Protein AF-A0A1H0E339-F1 (afdb_monomer_lite)

Organism: NCBI:txid1196353

Structure (mmCIF, N/CA/C/O backbone):
data_AF-A0A1H0E339-F1
#
_entry.id   AF-A0A1H0E339-F1
#
loop_
_atom_site.group_PDB
_atom_site.id
_atom_site.type_symbol
_atom_site.label_atom_id
_atom_site.label_alt_id
_atom_site.label_comp_id
_atom_site.label_asym_id
_atom_site.label_entity_id
_atom_site.label_seq_id
_atom_site.pdbx_PDB_ins_code
_atom_site.Cartn_x
_atom_site.Cartn_y
_atom_site.Cartn_z
_atom_site.occupancy
_atom_site.B_iso_or_equiv
_atom_site.auth_seq_id
_atom_site.auth_comp_id
_atom_site.auth_asym_id
_atom_site.auth_atom_id
_atom_site.pdbx_PDB_model_num
ATOM 1 N N . MET A 1 1 ? 3.784 45.515 46.734 1.00 42.38 1 MET A N 1
ATOM 2 C CA . MET A 1 1 ? 4.345 44.147 46.683 1.00 42.38 1 MET A CA 1
ATOM 3 C C . MET A 1 1 ? 5.249 44.073 45.459 1.00 42.38 1 MET A C 1
ATOM 5 O O . MET A 1 1 ? 4.801 44.429 44.379 1.00 42.38 1 MET A O 1
ATOM 9 N N . ARG A 1 2 ? 6.543 43.805 45.659 1.00 39.28 2 ARG A N 1
ATOM 10 C CA . ARG A 1 2 ? 7.610 43.864 44.645 1.00 39.28 2 ARG A CA 1
ATOM 11 C C . ARG A 1 2 ? 7.773 42.495 43.956 1.00 39.28 2 ARG A C 1
ATOM 13 O O . ARG A 1 2 ? 7.648 41.488 44.639 1.00 39.28 2 ARG A O 1
ATOM 20 N N . ILE A 1 3 ? 8.170 42.492 42.680 1.00 44.22 3 ILE A N 1
ATOM 21 C CA . ILE A 1 3 ? 9.426 41.923 42.123 1.00 44.22 3 ILE A CA 1
ATOM 22 C C . ILE A 1 3 ? 9.201 41.522 40.652 1.00 44.22 3 ILE A C 1
ATOM 24 O O . ILE A 1 3 ? 8.491 40.576 40.330 1.00 44.22 3 ILE A O 1
ATOM 28 N N . ILE A 1 4 ? 9.862 42.281 39.779 1.00 48.81 4 ILE A N 1
ATOM 29 C CA . ILE A 1 4 ? 10.150 42.000 38.372 1.00 48.81 4 ILE A CA 1
ATOM 30 C C . ILE A 1 4 ? 11.312 41.003 38.360 1.00 48.81 4 ILE A C 1
ATOM 32 O O . ILE A 1 4 ? 12.361 41.312 38.923 1.00 48.81 4 ILE A O 1
ATOM 36 N N . SER A 1 5 ? 11.156 39.842 37.722 1.00 49.19 5 SER A N 1
ATOM 37 C CA . SER A 1 5 ? 12.260 38.894 37.538 1.00 49.19 5 SER A CA 1
ATOM 38 C C . SER A 1 5 ? 12.775 38.962 36.100 1.00 49.19 5 SER A C 1
ATOM 40 O O . SER A 1 5 ? 12.253 38.324 35.191 1.00 49.19 5 SER A O 1
ATOM 42 N N . ARG A 1 6 ? 13.796 39.806 35.905 1.00 49.00 6 ARG A N 1
ATOM 43 C CA . ARG A 1 6 ? 14.790 39.678 34.833 1.00 49.00 6 ARG A CA 1
ATOM 44 C C . ARG A 1 6 ? 15.779 38.601 35.273 1.00 49.00 6 ARG A C 1
ATOM 46 O O . ARG A 1 6 ? 16.371 38.753 36.336 1.00 49.00 6 ARG A O 1
ATOM 53 N N . GLN A 1 7 ? 16.067 37.619 34.426 1.00 52.75 7 GLN A N 1
ATOM 54 C CA . GLN A 1 7 ? 17.376 36.968 34.453 1.00 52.75 7 GLN A CA 1
ATOM 55 C C . GLN A 1 7 ? 18.043 37.112 33.091 1.00 52.75 7 GLN A C 1
ATOM 57 O O . GLN A 1 7 ? 1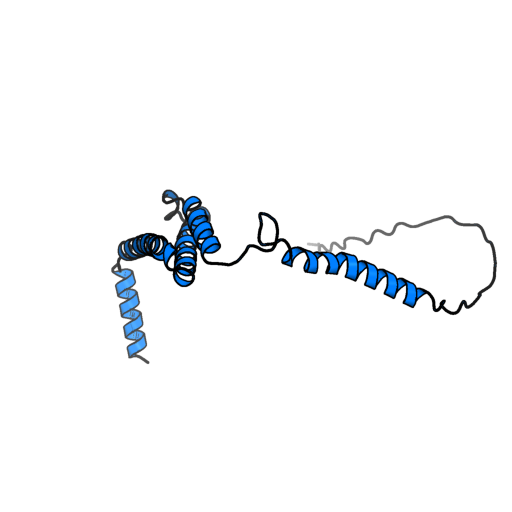7.712 36.445 32.118 1.00 52.75 7 GLN A O 1
ATOM 62 N N . HIS A 1 8 ? 18.966 38.073 33.062 1.00 45.62 8 HIS A N 1
ATOM 63 C CA . HIS A 1 8 ? 20.148 38.045 32.219 1.00 45.62 8 HIS A CA 1
ATOM 64 C C . HIS A 1 8 ? 20.986 36.840 32.648 1.00 45.62 8 HIS A C 1
ATOM 66 O O . HIS A 1 8 ? 21.370 36.783 33.815 1.00 45.62 8 HIS A O 1
ATOM 72 N N . TYR A 1 9 ? 21.308 35.933 31.727 1.00 49.66 9 TYR A N 1
ATOM 73 C CA . TYR A 1 9 ? 22.450 35.051 31.935 1.00 49.66 9 TYR A CA 1
ATOM 74 C C . TYR A 1 9 ? 23.679 35.633 31.257 1.00 49.66 9 TYR A C 1
ATOM 76 O O . TYR A 1 9 ? 23.668 36.070 30.108 1.00 49.66 9 TYR A O 1
ATOM 84 N N . ILE A 1 10 ? 24.688 35.729 32.108 1.00 53.59 10 ILE A N 1
ATOM 85 C CA . ILE A 1 10 ? 25.885 36.529 32.015 1.00 53.59 10 ILE A CA 1
ATOM 86 C C . ILE A 1 10 ? 26.898 35.835 31.111 1.00 53.59 10 ILE A C 1
ATOM 88 O O . ILE A 1 10 ? 27.172 34.644 31.222 1.00 53.59 10 ILE A O 1
ATOM 92 N N . PHE A 1 11 ? 27.447 36.658 30.229 1.00 42.94 11 PHE A N 1
ATOM 93 C CA . PHE A 1 11 ? 28.649 36.473 29.440 1.00 42.94 11 PHE A CA 1
ATOM 94 C C . PHE A 1 11 ? 29.823 36.101 30.366 1.00 42.94 11 PHE A C 1
ATOM 96 O O . PHE A 1 11 ? 30.255 36.923 31.175 1.00 42.94 11 PHE A O 1
ATOM 103 N N . SER A 1 12 ? 30.324 34.866 30.286 1.00 48.12 12 SER A N 1
ATOM 104 C CA . SER A 1 12 ? 31.525 34.459 31.023 1.00 48.12 12 SER A CA 1
ATOM 105 C C . SER A 1 12 ? 32.758 35.021 30.319 1.00 48.12 12 SER A C 1
ATOM 107 O O . SER A 1 12 ? 33.224 34.482 29.319 1.00 48.12 12 SER A O 1
ATOM 109 N N . ALA A 1 13 ? 33.266 36.128 30.856 1.00 47.50 13 ALA A N 1
ATOM 110 C CA . ALA A 1 13 ? 34.619 36.603 30.626 1.00 47.50 13 ALA A CA 1
ATOM 111 C C . ALA A 1 13 ? 35.589 35.793 31.502 1.00 47.50 13 ALA A C 1
ATOM 113 O O . ALA A 1 13 ? 35.399 35.708 32.716 1.00 47.50 13 ALA A O 1
ATOM 114 N N . MET A 1 14 ? 36.631 35.222 30.899 1.00 34.94 14 MET A N 1
ATOM 115 C CA . MET A 1 14 ? 37.821 34.770 31.616 1.00 34.94 14 MET A CA 1
ATOM 116 C C . MET A 1 14 ? 39.067 35.160 30.818 1.00 34.94 14 MET A C 1
ATOM 118 O O . MET A 1 14 ? 39.398 34.569 29.798 1.00 34.94 14 MET A O 1
ATOM 122 N N . GLU A 1 15 ? 39.720 36.190 31.333 1.00 47.34 15 GLU A N 1
ATOM 123 C CA . GLU A 1 15 ? 41.095 36.656 31.113 1.00 47.34 15 GLU A CA 1
ATOM 124 C C . GLU A 1 15 ? 41.601 37.028 32.540 1.00 47.34 15 GLU A C 1
ATOM 126 O O . GLU A 1 15 ? 40.725 37.266 33.387 1.00 47.34 15 GLU A O 1
ATOM 131 N N . PRO A 1 16 ? 42.913 37.141 32.887 1.00 51.75 16 PRO A N 1
ATOM 132 C CA . PRO A 1 16 ? 44.068 37.336 31.995 1.00 51.75 16 PRO A CA 1
ATOM 133 C C . PRO A 1 16 ? 45.449 36.755 32.462 1.00 51.75 16 PRO A C 1
ATOM 135 O O . PRO A 1 16 ? 45.553 36.098 33.492 1.00 51.75 16 PRO A O 1
ATOM 138 N N . GLN A 1 17 ? 46.502 37.138 31.706 1.00 42.53 17 GLN A N 1
ATOM 139 C CA . GLN A 1 17 ? 47.960 37.230 32.009 1.00 42.53 17 GLN A CA 1
ATOM 140 C C . GLN A 1 17 ? 48.814 35.936 31.921 1.00 42.53 17 GLN A C 1
ATOM 142 O O . GLN A 1 17 ? 48.471 34.933 32.525 1.00 42.53 17 GLN A O 1
ATOM 147 N N . GLN A 1 18 ? 49.964 35.871 31.220 1.00 41.47 18 GLN A N 1
ATOM 148 C CA . GLN A 1 18 ? 51.062 36.858 31.136 1.00 41.47 18 GLN A CA 1
ATOM 149 C C . GLN A 1 18 ? 52.041 36.576 29.953 1.00 41.47 18 GLN A C 1
ATOM 151 O O . GLN A 1 18 ? 52.440 35.434 29.734 1.00 41.47 18 GLN A O 1
ATOM 156 N N . SER A 1 19 ? 52.454 37.633 29.237 1.00 43.25 19 SER A N 1
ATOM 157 C CA . SER A 1 19 ? 53.628 37.742 28.321 1.00 43.25 19 SER A CA 1
ATOM 158 C C . SER A 1 19 ? 54.938 37.954 29.137 1.00 43.25 19 SER A C 1
ATOM 160 O O . SER A 1 19 ? 54.789 38.145 30.347 1.00 43.25 19 SER A O 1
ATOM 162 N N . PRO A 1 20 ? 56.188 38.041 28.590 1.00 58.00 20 PRO A N 1
ATOM 163 C CA . PRO A 1 20 ? 56.603 38.235 27.185 1.00 58.00 20 PRO A CA 1
ATOM 164 C C . PRO A 1 20 ? 57.854 37.438 26.724 1.00 58.00 20 PRO A C 1
ATOM 166 O O . PRO A 1 20 ? 58.615 36.924 27.528 1.00 58.00 20 PRO A O 1
ATOM 169 N N . ASP A 1 21 ? 58.141 37.437 25.418 1.00 37.31 21 ASP A N 1
ATOM 170 C CA . ASP A 1 21 ? 59.467 37.893 24.991 1.00 37.31 21 ASP A CA 1
ATOM 171 C C . ASP A 1 21 ? 59.468 38.401 23.551 1.00 37.31 21 ASP A C 1
ATOM 173 O O . ASP A 1 21 ? 58.798 37.892 22.652 1.00 37.31 21 ASP A O 1
ATOM 177 N N . THR A 1 22 ? 60.199 39.493 23.385 1.00 51.81 22 THR A N 1
ATOM 178 C CA . THR A 1 22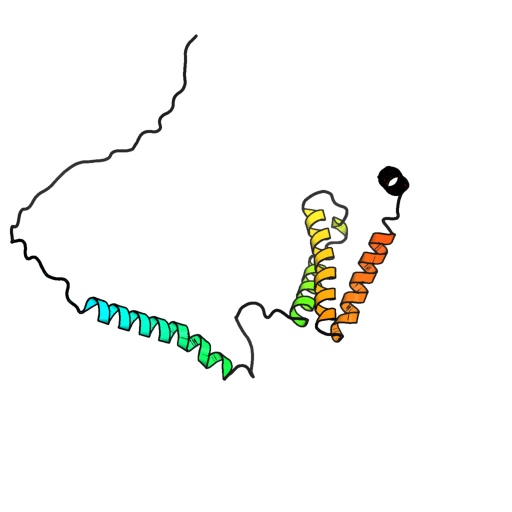 ? 60.294 40.304 22.176 1.00 51.81 22 THR A CA 1
ATOM 179 C C . THR A 1 22 ? 61.375 39.730 21.269 1.00 51.81 22 THR A C 1
ATOM 181 O O . THR A 1 22 ? 62.503 39.536 21.713 1.00 51.81 22 THR A O 1
ATOM 184 N N . SER A 1 23 ? 61.092 39.549 19.978 1.00 57.66 23 SER A N 1
ATOM 185 C CA . SER A 1 23 ? 62.148 39.551 18.961 1.00 57.66 23 SER A CA 1
ATOM 186 C C . SER A 1 23 ? 61.635 40.142 17.649 1.00 57.66 23 SER A C 1
ATOM 188 O O . SER A 1 23 ? 60.601 39.746 17.118 1.00 57.66 23 SER A O 1
ATOM 190 N N . ILE A 1 24 ? 62.344 41.172 17.197 1.00 55.53 24 ILE A N 1
ATOM 191 C CA . ILE A 1 24 ? 62.020 42.097 16.107 1.00 55.53 24 ILE A CA 1
ATOM 192 C C . ILE A 1 24 ? 62.577 41.545 14.786 1.00 55.53 24 ILE A C 1
ATOM 194 O O . ILE A 1 24 ? 63.756 41.206 14.746 1.00 55.53 24 ILE A O 1
ATOM 198 N N . ALA A 1 25 ? 61.803 41.562 13.690 1.00 57.31 25 ALA A N 1
ATOM 199 C CA . ALA A 1 25 ? 62.328 41.596 12.311 1.00 57.31 25 ALA A CA 1
ATOM 200 C C . ALA A 1 25 ? 61.245 42.054 11.297 1.00 57.31 25 ALA A C 1
ATOM 202 O O . ALA A 1 25 ? 60.056 41.932 11.589 1.00 57.31 25 ALA A O 1
ATOM 203 N N . PRO A 1 26 ? 61.623 42.637 10.139 1.00 52.09 26 PRO A N 1
ATOM 204 C CA . PRO A 1 26 ? 60.847 43.670 9.454 1.00 52.09 26 PRO A CA 1
ATOM 205 C C . PRO A 1 26 ? 59.742 43.137 8.535 1.00 52.09 26 PRO A C 1
ATOM 207 O O . PRO A 1 26 ? 59.791 42.016 8.029 1.00 52.09 26 PRO A O 1
ATOM 210 N N . ALA A 1 27 ? 58.770 44.012 8.260 1.00 57.44 27 ALA A N 1
ATOM 211 C CA . ALA A 1 27 ? 57.728 43.813 7.265 1.00 57.44 27 ALA A CA 1
ATOM 212 C C . ALA A 1 27 ? 58.339 43.541 5.882 1.00 57.44 27 ALA A C 1
ATOM 214 O O . ALA A 1 27 ? 58.816 44.448 5.203 1.00 57.44 27 ALA A O 1
ATOM 215 N N . THR A 1 28 ? 58.292 42.280 5.456 1.00 49.38 28 THR A N 1
ATOM 216 C CA . THR A 1 28 ? 58.428 41.919 4.047 1.00 49.38 28 THR A CA 1
ATOM 217 C C . THR A 1 28 ? 57.021 41.746 3.499 1.00 49.38 28 THR A C 1
ATOM 219 O O . THR A 1 28 ? 56.322 40.795 3.845 1.00 49.38 28 THR A O 1
ATOM 222 N N . THR A 1 29 ? 56.584 42.672 2.650 1.00 57.00 29 THR A N 1
ATOM 223 C CA . THR A 1 29 ? 55.419 42.483 1.784 1.00 57.00 29 THR A CA 1
ATOM 224 C C . THR A 1 29 ? 55.748 41.389 0.767 1.00 57.00 29 THR A C 1
ATOM 226 O O . THR A 1 29 ? 56.205 41.647 -0.344 1.00 57.00 29 THR A O 1
ATOM 229 N N . ALA A 1 30 ? 55.557 40.131 1.165 1.00 50.75 30 ALA A N 1
ATOM 230 C CA . ALA A 1 30 ? 55.669 38.998 0.264 1.00 50.75 30 ALA A CA 1
ATOM 231 C C . ALA A 1 30 ? 54.419 38.941 -0.624 1.00 50.75 30 ALA A C 1
ATOM 233 O O . ALA A 1 30 ? 53.323 38.597 -0.186 1.00 50.75 30 ALA A O 1
ATOM 234 N N . SER A 1 31 ? 54.609 39.308 -1.890 1.00 56.22 31 SER A N 1
ATOM 235 C CA . SER A 1 31 ? 53.673 39.041 -2.981 1.00 56.22 31 SER A CA 1
ATOM 236 C C . SER A 1 31 ? 53.296 37.547 -2.984 1.00 56.22 31 SER A C 1
ATOM 238 O O . SER A 1 31 ? 54.195 36.710 -2.838 1.00 56.22 31 SER A O 1
ATOM 240 N N . PRO A 1 32 ? 52.009 37.168 -3.114 1.00 55.72 32 PRO A N 1
ATOM 241 C CA . PRO A 1 32 ? 51.606 35.773 -2.989 1.00 55.72 32 PRO A CA 1
ATOM 242 C C . PRO A 1 32 ? 52.260 34.927 -4.093 1.00 55.72 32 PRO A C 1
ATOM 244 O O . PRO A 1 32 ? 52.192 35.294 -5.272 1.00 55.72 32 PRO A O 1
ATOM 247 N N . PRO A 1 33 ? 52.882 33.781 -3.760 1.00 50.75 33 PRO A N 1
ATOM 248 C CA . PRO A 1 33 ? 53.508 32.941 -4.763 1.00 50.75 33 PRO A CA 1
ATOM 249 C C . PRO A 1 33 ? 52.441 32.375 -5.704 1.00 50.75 33 PRO A C 1
ATOM 251 O O . PRO A 1 33 ? 51.501 31.691 -5.293 1.00 50.75 33 PRO A O 1
ATOM 254 N N . ALA A 1 34 ? 52.648 32.579 -7.006 1.00 55.62 34 ALA A N 1
ATOM 255 C CA . ALA A 1 34 ? 51.841 32.040 -8.105 1.00 55.62 34 ALA A CA 1
ATOM 256 C C . ALA A 1 34 ? 51.791 30.489 -8.172 1.00 55.62 34 ALA A C 1
ATOM 258 O O . ALA A 1 34 ? 51.278 29.918 -9.133 1.00 55.62 34 ALA A O 1
ATOM 259 N N . GLY A 1 35 ? 52.306 29.789 -7.155 1.00 55.03 35 GLY A N 1
ATOM 260 C CA . GLY A 1 35 ? 52.292 28.332 -7.027 1.00 55.03 35 GLY A CA 1
ATOM 261 C C . GLY A 1 35 ? 51.007 27.761 -6.420 1.00 55.03 35 GLY A C 1
ATOM 262 O O . GLY A 1 35 ? 50.678 26.610 -6.688 1.00 55.03 35 GLY A O 1
ATOM 263 N N . HIS A 1 36 ? 50.231 28.547 -5.663 1.00 55.91 36 HIS A N 1
ATOM 264 C CA . HIS A 1 36 ? 49.042 28.021 -4.965 1.00 55.91 36 HIS A CA 1
ATOM 265 C C . HIS A 1 36 ? 47.921 27.604 -5.925 1.00 55.91 36 HIS A C 1
ATOM 267 O O . HIS A 1 36 ? 47.204 26.640 -5.670 1.00 55.91 36 HIS A O 1
ATOM 273 N N . ARG A 1 37 ? 47.813 28.269 -7.083 1.00 57.97 37 ARG A N 1
ATOM 274 C CA . ARG A 1 37 ? 46.835 27.911 -8.122 1.00 57.97 37 ARG A CA 1
ATOM 275 C C . ARG A 1 37 ? 47.160 26.575 -8.792 1.00 57.97 37 ARG A C 1
ATOM 277 O O . ARG A 1 37 ? 46.247 25.831 -9.132 1.00 57.97 37 ARG A O 1
ATOM 284 N N . ARG A 1 38 ? 48.450 26.252 -8.944 1.00 61.00 38 ARG A N 1
ATOM 285 C CA . ARG A 1 38 ? 48.896 24.964 -9.498 1.00 61.00 38 ARG A CA 1
ATOM 286 C C . ARG A 1 38 ? 48.673 23.828 -8.502 1.00 61.00 38 ARG A C 1
ATOM 288 O O . ARG A 1 38 ? 48.181 22.783 -8.906 1.00 61.00 38 ARG A O 1
ATOM 295 N N . SER A 1 39 ? 48.930 24.054 -7.213 1.00 63.50 39 SER A N 1
ATOM 296 C CA . SER A 1 39 ? 48.651 23.057 -6.168 1.00 63.50 39 SER A CA 1
ATOM 297 C C . SER A 1 39 ? 47.157 22.766 -6.009 1.00 63.50 39 SER A C 1
ATOM 299 O O . SER A 1 39 ? 46.780 21.608 -5.859 1.00 63.50 39 SER A O 1
ATOM 301 N N . LEU A 1 40 ? 46.298 23.786 -6.115 1.00 65.31 40 LEU A N 1
ATOM 302 C CA . LEU A 1 40 ? 44.844 23.600 -6.104 1.00 65.31 40 LEU A CA 1
ATOM 303 C C . LEU A 1 40 ? 44.353 22.839 -7.342 1.00 65.31 40 LEU A C 1
ATOM 305 O O . LEU A 1 40 ? 43.524 21.949 -7.209 1.00 65.31 40 LEU A O 1
ATOM 309 N N . ALA A 1 41 ? 44.898 23.129 -8.528 1.00 71.25 41 ALA A N 1
ATOM 310 C CA . ALA A 1 41 ? 44.554 22.399 -9.749 1.00 71.25 41 ALA A CA 1
ATOM 311 C C . ALA A 1 41 ? 44.968 20.920 -9.676 1.00 71.25 41 ALA A C 1
ATOM 313 O O . ALA A 1 41 ? 44.195 20.049 -10.061 1.00 71.25 41 ALA A O 1
ATOM 314 N N . VAL A 1 42 ? 46.152 20.623 -9.132 1.00 71.56 42 VAL A N 1
ATOM 315 C CA . VAL A 1 42 ? 46.624 19.242 -8.945 1.00 71.56 42 VAL A CA 1
ATOM 316 C C . VAL A 1 42 ? 45.766 18.499 -7.920 1.00 71.56 42 VAL A C 1
ATOM 318 O O . VAL A 1 42 ? 45.355 17.375 -8.186 1.00 71.56 42 VAL A O 1
ATOM 321 N N . ALA A 1 43 ? 45.423 19.130 -6.793 1.00 69.38 43 ALA A N 1
ATOM 322 C CA . ALA A 1 43 ? 44.521 18.539 -5.805 1.00 69.38 43 ALA A CA 1
ATOM 323 C C . ALA A 1 43 ? 43.123 18.268 -6.386 1.00 69.38 43 ALA A C 1
ATOM 325 O O . ALA A 1 43 ? 42.526 17.235 -6.096 1.00 69.38 43 ALA A O 1
ATOM 326 N N . LEU A 1 44 ? 42.626 19.157 -7.250 1.00 70.81 44 LEU A N 1
ATOM 327 C CA . LEU A 1 44 ? 41.324 19.017 -7.898 1.00 70.81 44 LEU A CA 1
ATOM 328 C C . LEU A 1 44 ? 41.337 17.907 -8.954 1.00 70.81 44 LEU A C 1
ATOM 330 O O . LEU A 1 44 ? 40.397 17.128 -9.008 1.00 70.81 44 LEU A O 1
ATOM 334 N N . VAL A 1 45 ? 42.417 17.765 -9.728 1.00 76.31 45 VAL A N 1
ATOM 335 C CA . VAL A 1 45 ? 42.589 16.647 -10.673 1.00 76.31 45 VAL A CA 1
ATOM 336 C C . VAL A 1 45 ? 42.730 15.320 -9.934 1.00 76.31 45 VAL A C 1
ATOM 338 O O . VAL A 1 45 ? 42.099 14.350 -10.330 1.00 76.31 45 VAL A O 1
ATOM 341 N N . ILE A 1 46 ? 43.487 15.259 -8.836 1.00 74.50 46 ILE A N 1
ATOM 342 C CA . ILE A 1 46 ? 43.591 14.040 -8.020 1.00 74.50 46 ILE A CA 1
ATOM 343 C C . ILE A 1 46 ? 42.231 13.705 -7.396 1.00 74.50 46 ILE A C 1
ATOM 345 O O . ILE A 1 46 ? 41.795 12.561 -7.479 1.00 74.50 46 ILE A O 1
ATOM 349 N N . GLY A 1 47 ? 41.515 14.695 -6.857 1.00 65.94 47 GLY A N 1
ATOM 350 C CA . GLY A 1 47 ? 40.150 14.524 -6.357 1.00 65.94 47 GLY A CA 1
ATOM 351 C C . GLY A 1 47 ? 39.164 14.082 -7.444 1.00 65.94 47 GLY A C 1
ATOM 352 O O . GLY A 1 47 ? 38.315 13.237 -7.185 1.00 65.94 47 GLY A O 1
ATOM 353 N N . LEU A 1 48 ? 39.309 14.577 -8.676 1.00 70.31 48 LEU A N 1
ATOM 354 C CA . LEU A 1 48 ? 38.487 14.198 -9.828 1.00 70.31 48 LEU A CA 1
ATOM 355 C C . LEU A 1 48 ? 38.852 12.812 -10.376 1.00 70.31 48 LEU A C 1
ATOM 357 O O . LEU A 1 48 ? 37.980 12.106 -10.856 1.00 70.31 48 LEU A O 1
ATOM 361 N N . VAL A 1 49 ? 40.114 12.392 -10.310 1.00 68.62 49 VAL A N 1
ATOM 362 C CA . VAL A 1 49 ? 40.549 11.055 -10.745 1.00 68.62 49 VAL A CA 1
ATOM 363 C C . VAL A 1 49 ? 40.167 10.005 -9.703 1.00 68.62 49 VAL A C 1
ATOM 365 O O . VAL A 1 49 ? 39.684 8.938 -10.069 1.00 68.62 49 VAL A O 1
ATOM 368 N N . VAL A 1 50 ? 40.293 10.318 -8.412 1.00 67.88 50 VAL A N 1
ATOM 369 C CA . VAL A 1 50 ? 39.838 9.447 -7.316 1.00 67.88 50 VAL A CA 1
ATOM 370 C C . VAL A 1 50 ? 38.304 9.421 -7.234 1.00 67.88 50 VAL A C 1
ATOM 372 O O . VAL A 1 50 ? 37.728 8.361 -7.012 1.00 67.88 50 VAL A O 1
ATOM 375 N N . GLY A 1 51 ? 37.627 10.547 -7.483 1.00 57.97 51 GLY A N 1
ATOM 376 C CA . GLY A 1 51 ? 36.162 10.637 -7.503 1.00 57.97 51 GLY A CA 1
ATOM 377 C C . GLY A 1 51 ? 35.510 10.151 -8.805 1.00 57.97 51 GLY A C 1
ATOM 378 O O . GLY A 1 51 ? 34.427 9.579 -8.777 1.00 57.97 51 GLY A O 1
ATOM 379 N N . GLY A 1 52 ? 36.164 10.341 -9.950 1.00 56.59 52 GLY A N 1
ATOM 380 C CA . GLY A 1 52 ? 35.666 9.981 -11.283 1.00 56.59 52 GLY A CA 1
ATOM 381 C C . GLY A 1 52 ? 36.095 8.589 -11.748 1.00 56.59 52 GLY A C 1
ATOM 382 O O . GLY A 1 52 ? 35.345 7.922 -12.460 1.00 56.59 52 GLY A O 1
ATOM 383 N N . GLY A 1 53 ? 37.252 8.096 -11.292 1.00 51.69 53 GLY A N 1
ATOM 384 C CA . GLY A 1 53 ? 37.732 6.740 -11.580 1.00 51.69 53 GLY A CA 1
ATOM 385 C C . GLY A 1 53 ? 36.815 5.640 -11.036 1.00 51.69 53 GLY A C 1
ATOM 386 O O . GLY A 1 53 ? 36.760 4.555 -11.609 1.00 51.69 53 GLY A O 1
ATOM 387 N N . GLY A 1 54 ? 36.023 5.936 -9.999 1.00 51.41 54 GLY A N 1
ATOM 388 C CA . GLY A 1 54 ? 35.003 5.022 -9.474 1.00 51.41 54 GLY A CA 1
ATOM 389 C C . GLY A 1 54 ? 33.773 4.857 -10.376 1.00 51.41 54 GLY A C 1
ATOM 390 O O . GLY A 1 54 ? 33.106 3.830 -10.311 1.00 51.41 54 GLY A O 1
ATOM 391 N N . VAL A 1 55 ? 33.479 5.827 -11.250 1.00 56.38 55 VAL A N 1
ATOM 392 C CA . VAL A 1 55 ? 32.226 5.848 -12.032 1.00 56.38 55 VAL A CA 1
ATOM 393 C C . VAL A 1 55 ? 32.380 5.162 -13.398 1.00 56.38 55 VAL A C 1
ATOM 395 O O . VAL A 1 55 ? 31.405 4.674 -13.960 1.00 56.38 55 VAL A O 1
ATOM 398 N N . GLY A 1 56 ? 33.603 5.086 -13.937 1.00 48.56 56 GLY A N 1
ATOM 399 C CA . GLY A 1 56 ? 33.868 4.505 -15.262 1.00 48.56 56 GLY A CA 1
ATOM 400 C C . GLY A 1 56 ? 34.149 2.998 -15.269 1.00 48.56 56 GLY A C 1
ATOM 401 O O . GLY A 1 56 ? 33.797 2.317 -16.228 1.00 48.56 56 GLY A O 1
ATOM 402 N N . ALA A 1 57 ? 34.748 2.455 -14.206 1.00 49.00 57 ALA A N 1
ATOM 403 C CA . ALA A 1 57 ? 35.133 1.039 -14.156 1.00 49.00 57 ALA A CA 1
ATOM 404 C C . ALA A 1 57 ? 33.961 0.092 -13.818 1.00 49.00 57 ALA A C 1
ATOM 406 O O . ALA A 1 57 ? 34.008 -1.092 -14.147 1.00 49.00 57 ALA A O 1
ATOM 407 N N . VAL A 1 58 ? 32.888 0.613 -13.211 1.00 50.44 58 VAL A N 1
ATOM 408 C CA . VAL A 1 58 ? 31.697 -0.161 -12.809 1.00 50.44 58 VAL A CA 1
ATOM 409 C C . VAL A 1 58 ? 30.826 -0.593 -13.995 1.00 50.44 58 VAL A C 1
ATOM 411 O O . VAL A 1 58 ? 30.190 -1.647 -13.939 1.00 50.44 58 VAL A 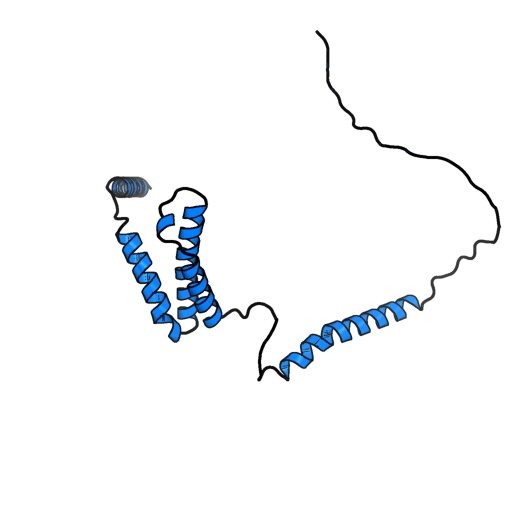O 1
ATOM 414 N N . TRP A 1 59 ? 30.839 0.149 -15.105 1.00 52.12 59 TRP A N 1
ATOM 415 C CA . TRP A 1 59 ? 30.066 -0.228 -16.294 1.00 52.12 59 TRP A CA 1
ATOM 416 C C . TRP A 1 59 ? 30.677 -1.396 -17.078 1.00 52.12 59 TRP A C 1
ATOM 418 O O . TRP A 1 59 ? 29.966 -2.039 -17.840 1.00 52.12 59 TRP A O 1
ATOM 428 N N . ALA A 1 60 ? 31.961 -1.715 -16.875 1.00 51.16 60 ALA A N 1
ATOM 429 C CA . ALA A 1 60 ? 32.628 -2.803 -17.595 1.00 51.16 60 ALA A CA 1
ATOM 430 C C . ALA A 1 60 ? 32.501 -4.179 -16.909 1.00 51.16 60 ALA A C 1
ATOM 432 O O . ALA A 1 60 ? 32.847 -5.188 -17.516 1.00 51.16 60 ALA A O 1
ATOM 433 N N . LEU A 1 61 ? 32.016 -4.235 -15.660 1.00 49.56 61 LEU A N 1
ATOM 434 C CA . LEU A 1 61 ? 31.955 -5.471 -14.859 1.00 49.56 61 LEU A CA 1
ATOM 435 C C . LEU A 1 61 ? 30.528 -5.871 -14.433 1.00 49.56 61 LEU A C 1
ATOM 437 O O . LEU A 1 61 ? 30.345 -6.909 -13.804 1.00 49.56 61 LEU A O 1
ATOM 441 N N . SER A 1 62 ? 29.506 -5.090 -14.801 1.00 49.31 62 SER A N 1
ATOM 442 C CA . SER A 1 62 ? 28.118 -5.281 -14.339 1.00 49.31 62 SER A CA 1
ATOM 443 C C . SER A 1 62 ? 27.307 -6.371 -15.065 1.00 49.31 62 SER A C 1
ATOM 445 O O . SER A 1 62 ? 26.104 -6.464 -14.844 1.00 49.31 62 SER A O 1
ATOM 447 N N . ASP A 1 63 ? 27.936 -7.256 -15.845 1.00 52.94 63 ASP A N 1
ATOM 448 C CA . ASP A 1 63 ? 27.309 -8.544 -16.210 1.00 52.94 63 ASP A CA 1
ATOM 449 C C . ASP A 1 63 ? 27.378 -9.576 -15.060 1.00 52.94 63 ASP A C 1
ATOM 451 O O . ASP A 1 63 ? 26.83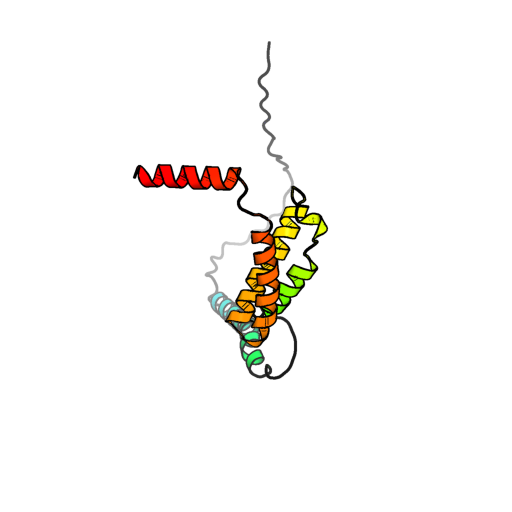3 -10.675 -15.165 1.00 52.94 63 ASP A O 1
ATOM 455 N N . GLY A 1 64 ? 28.020 -9.246 -13.929 1.00 47.19 64 GLY A N 1
ATOM 456 C CA . GLY A 1 64 ? 28.200 -10.179 -12.819 1.00 47.19 64 GLY A CA 1
ATOM 457 C C . GLY A 1 64 ? 28.204 -9.540 -11.430 1.00 47.19 64 GLY A C 1
ATOM 458 O O . GLY A 1 64 ? 29.212 -9.019 -10.980 1.00 47.19 64 GLY A O 1
ATOM 459 N N . SER A 1 65 ? 27.102 -9.746 -10.707 1.00 43.34 65 SER A N 1
ATOM 460 C CA . SER A 1 65 ? 27.043 -9.947 -9.251 1.00 43.34 65 SER A CA 1
ATOM 461 C C . SER A 1 65 ? 27.322 -8.775 -8.278 1.00 43.34 65 SER A C 1
ATOM 463 O O . SER A 1 65 ? 28.445 -8.339 -8.063 1.00 43.34 65 SER A O 1
ATOM 465 N N . SER A 1 66 ? 26.264 -8.452 -7.516 1.00 54.97 66 SER A N 1
ATOM 466 C CA . SER A 1 66 ? 26.247 -8.084 -6.083 1.00 54.97 66 SER A CA 1
ATOM 467 C C . SER A 1 66 ? 27.033 -6.855 -5.580 1.00 54.97 66 SER A C 1
ATOM 469 O O . SER A 1 66 ? 28.196 -6.966 -5.212 1.00 54.97 66 SER A O 1
ATOM 471 N N . GLY A 1 67 ? 26.297 -5.760 -5.322 1.00 50.16 67 GLY A N 1
ATOM 472 C CA . GLY A 1 67 ? 26.448 -4.979 -4.080 1.00 50.16 67 GLY A CA 1
ATOM 473 C C . GLY A 1 67 ? 26.693 -3.465 -4.199 1.00 50.16 67 GLY A C 1
ATOM 474 O O . GLY A 1 67 ? 27.741 -3.032 -4.661 1.00 50.16 67 GLY A O 1
ATOM 475 N N . THR A 1 68 ? 25.782 -2.684 -3.590 1.00 55.62 68 THR A N 1
ATOM 476 C CA . THR A 1 68 ? 25.948 -1.308 -3.042 1.00 55.62 68 THR A CA 1
ATOM 477 C C . THR A 1 68 ? 26.014 -0.094 -4.000 1.00 55.62 68 THR A C 1
ATOM 479 O O . THR A 1 68 ? 27.067 0.489 -4.231 1.00 55.62 68 THR A O 1
ATOM 482 N N . GLY A 1 69 ? 24.833 0.361 -4.451 1.00 43.75 69 GLY A N 1
ATOM 483 C CA . GLY A 1 69 ? 24.503 1.666 -5.073 1.00 43.75 69 GLY A CA 1
ATOM 484 C C . GLY A 1 69 ? 22.982 1.930 -4.944 1.00 43.75 69 GLY A C 1
ATOM 485 O O . GLY A 1 69 ? 22.285 0.975 -4.593 1.00 43.75 69 GLY A O 1
ATOM 486 N N . PRO A 1 70 ? 22.453 3.166 -5.134 1.00 48.00 70 PRO A N 1
ATOM 487 C CA . PRO A 1 70 ? 21.118 3.577 -4.666 1.00 48.00 70 PRO A CA 1
ATOM 488 C C . PRO A 1 70 ? 20.046 2.594 -5.137 1.00 48.00 70 PRO A C 1
ATOM 490 O O . PRO A 1 70 ? 20.043 2.214 -6.306 1.00 48.00 70 PRO A O 1
ATOM 493 N N . THR A 1 71 ? 19.199 2.159 -4.199 1.00 57.81 71 THR A N 1
ATOM 494 C CA . THR A 1 71 ? 18.199 1.091 -4.335 1.00 57.81 71 THR A CA 1
ATOM 495 C C . THR A 1 71 ? 17.626 1.053 -5.744 1.00 57.81 71 THR A C 1
ATOM 497 O O . THR A 1 71 ? 16.930 1.985 -6.144 1.00 57.81 71 THR A O 1
ATOM 500 N N . ALA A 1 72 ? 17.962 0.007 -6.505 1.00 60.62 72 ALA A N 1
ATOM 501 C CA . ALA A 1 72 ? 17.505 -0.149 -7.877 1.00 60.62 72 ALA A CA 1
ATOM 502 C C . ALA A 1 72 ? 15.974 -0.072 -7.902 1.00 60.62 72 ALA A C 1
ATOM 504 O O . ALA A 1 72 ? 15.288 -0.999 -7.474 1.00 60.62 72 ALA A O 1
ATOM 505 N N . SER A 1 73 ? 15.452 1.070 -8.341 1.00 75.12 73 SER A N 1
ATOM 506 C CA . SER A 1 73 ? 14.022 1.320 -8.463 1.00 75.12 73 SER A CA 1
ATOM 507 C C . SER A 1 73 ? 13.506 0.471 -9.620 1.00 75.12 73 SER A C 1
ATOM 509 O O . SER A 1 73 ? 14.106 0.467 -10.697 1.00 75.12 73 SER A O 1
ATOM 511 N N . GLY A 1 74 ? 12.431 -0.286 -9.412 1.00 91.00 74 GLY A N 1
ATOM 512 C CA . GLY A 1 74 ? 11.864 -1.108 -10.472 1.00 91.00 74 GLY A CA 1
ATOM 513 C C . GLY A 1 74 ? 10.886 -2.168 -9.974 1.00 91.00 74 GLY A C 1
ATOM 514 O O . GLY A 1 74 ? 10.787 -2.411 -8.771 1.00 91.00 74 GLY A O 1
ATOM 515 N N . PRO A 1 75 ? 10.223 -2.880 -10.900 1.00 94.19 75 PRO A N 1
ATOM 516 C CA . PRO A 1 75 ? 9.065 -3.716 -10.578 1.00 94.19 75 PRO A CA 1
ATOM 517 C C . PRO A 1 75 ? 9.358 -4.805 -9.543 1.00 94.19 75 PRO A C 1
ATOM 519 O O . PRO A 1 75 ? 8.552 -5.096 -8.666 1.00 94.19 75 PRO A O 1
ATOM 522 N N . ALA A 1 76 ? 10.553 -5.395 -9.610 1.00 91.06 76 ALA A N 1
ATOM 523 C CA . ALA A 1 76 ? 10.984 -6.409 -8.657 1.00 91.06 76 ALA A CA 1
ATOM 524 C C . ALA A 1 76 ? 11.317 -5.836 -7.269 1.00 91.06 76 ALA A C 1
ATOM 526 O O . ALA A 1 76 ? 11.218 -6.559 -6.280 1.00 91.06 76 ALA A O 1
ATOM 527 N N . ALA A 1 77 ? 11.773 -4.585 -7.182 1.00 93.19 77 ALA A N 1
ATOM 528 C CA . ALA A 1 77 ? 12.004 -3.918 -5.904 1.00 93.19 77 ALA A CA 1
ATOM 529 C C . ALA A 1 77 ? 10.667 -3.552 -5.253 1.00 93.19 77 ALA A C 1
ATOM 531 O O . ALA A 1 77 ? 10.465 -3.882 -4.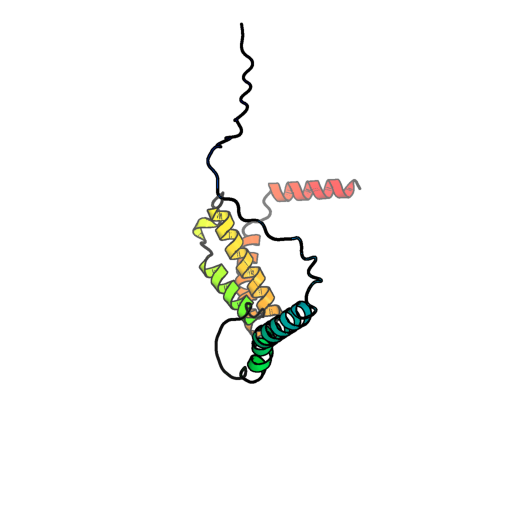089 1.00 93.19 77 ALA A O 1
ATOM 532 N N . ASP A 1 78 ? 9.726 -3.013 -6.031 1.00 93.62 78 ASP A N 1
ATOM 533 C CA . ASP A 1 78 ? 8.377 -2.692 -5.558 1.00 93.62 78 ASP A CA 1
ATOM 534 C C . ASP A 1 78 ? 7.634 -3.952 -5.090 1.00 93.62 78 ASP A C 1
ATOM 536 O O . ASP A 1 78 ? 7.022 -3.954 -4.028 1.00 93.62 78 ASP A O 1
ATOM 540 N N . ALA A 1 79 ? 7.757 -5.071 -5.814 1.00 95.00 79 ALA A N 1
ATOM 541 C CA . ALA A 1 79 ? 7.161 -6.338 -5.393 1.00 95.00 79 ALA A CA 1
ATOM 542 C C . ALA A 1 79 ? 7.727 -6.847 -4.056 1.00 95.00 79 ALA A C 1
ATOM 544 O O . ALA A 1 79 ? 6.971 -7.365 -3.240 1.00 95.00 79 ALA A O 1
ATOM 545 N N . ARG A 1 80 ? 9.041 -6.708 -3.822 1.00 94.56 80 ARG A N 1
ATOM 546 C CA . ARG A 1 80 ? 9.660 -7.089 -2.540 1.00 94.56 80 ARG A CA 1
ATOM 547 C C . ARG A 1 80 ? 9.217 -6.161 -1.421 1.00 94.56 80 ARG A C 1
ATOM 549 O O . ARG A 1 80 ? 8.763 -6.649 -0.401 1.00 94.56 80 ARG A O 1
ATOM 556 N N . ALA A 1 81 ? 9.243 -4.854 -1.662 1.00 95.12 81 ALA A N 1
ATOM 557 C CA . ALA A 1 81 ? 8.788 -3.869 -0.693 1.00 95.12 81 ALA A CA 1
ATOM 558 C C . ALA A 1 81 ? 7.296 -4.045 -0.351 1.00 95.12 81 ALA A C 1
ATOM 560 O O . ALA A 1 81 ? 6.903 -3.833 0.790 1.00 95.12 81 ALA A O 1
ATOM 561 N N . ALA A 1 82 ? 6.464 -4.489 -1.302 1.00 94.38 82 ALA A N 1
ATOM 562 C CA . ALA A 1 82 ? 5.076 -4.854 -1.031 1.00 94.38 82 ALA A CA 1
ATOM 563 C C . ALA A 1 82 ? 4.965 -6.062 -0.087 1.00 94.38 82 ALA A C 1
ATOM 565 O O . ALA A 1 82 ? 4.123 -6.061 0.807 1.00 94.38 82 ALA A O 1
ATOM 566 N N . CYS A 1 83 ? 5.807 -7.082 -0.278 1.00 92.81 83 CYS A N 1
ATOM 567 C CA . CYS A 1 83 ? 5.877 -8.230 0.624 1.00 92.81 83 CYS A CA 1
ATOM 568 C C . CYS A 1 83 ? 6.396 -7.832 2.011 1.00 92.81 83 CYS A C 1
ATOM 570 O O . CYS A 1 83 ? 5.804 -8.242 2.999 1.00 92.81 83 CYS A O 1
ATOM 572 N N . ASP A 1 84 ? 7.440 -7.005 2.089 1.00 93.75 84 ASP A N 1
ATOM 573 C CA . ASP A 1 84 ? 7.988 -6.514 3.359 1.00 93.75 84 ASP A CA 1
ATOM 574 C C . ASP A 1 84 ? 6.950 -5.663 4.113 1.00 93.75 84 ASP A C 1
ATOM 576 O O . ASP A 1 84 ? 6.815 -5.748 5.331 1.00 93.75 84 ASP A O 1
ATOM 580 N N . ALA A 1 85 ? 6.163 -4.864 3.385 1.00 91.88 85 ALA A N 1
ATOM 581 C CA . ALA A 1 85 ? 5.061 -4.105 3.960 1.00 91.88 85 ALA A CA 1
ATOM 582 C C . ALA A 1 85 ? 3.936 -5.014 4.483 1.00 91.88 85 ALA A C 1
ATOM 584 O O . ALA A 1 85 ? 3.391 -4.719 5.540 1.00 91.88 85 ALA A O 1
ATOM 585 N N . LEU A 1 86 ? 3.618 -6.118 3.790 1.00 90.06 86 LEU A N 1
ATOM 586 C CA . LEU A 1 86 ? 2.681 -7.132 4.298 1.00 90.06 86 LEU A CA 1
ATOM 587 C C . LEU A 1 86 ? 3.219 -7.872 5.523 1.00 90.06 86 LEU A C 1
ATOM 589 O O . LEU A 1 86 ? 2.439 -8.166 6.414 1.00 90.06 86 LEU A O 1
ATOM 593 N N . ASP A 1 87 ? 4.514 -8.176 5.579 1.00 91.81 87 ASP A N 1
ATOM 594 C CA . ASP A 1 87 ? 5.128 -8.834 6.742 1.00 91.81 87 ASP A CA 1
ATOM 595 C C . ASP A 1 87 ? 5.078 -7.931 7.988 1.00 91.81 87 ASP A C 1
ATOM 597 O O . ASP A 1 87 ? 4.872 -8.398 9.104 1.00 91.81 87 ASP A O 1
ATOM 601 N N . GLY A 1 88 ? 5.196 -6.614 7.784 1.00 84.25 88 GLY A N 1
ATOM 602 C CA . GLY A 1 88 ? 4.996 -5.603 8.825 1.00 84.25 88 GLY A CA 1
ATOM 603 C C . GLY A 1 88 ? 3.532 -5.255 9.128 1.00 84.25 88 GLY A C 1
ATOM 604 O O . GLY A 1 88 ? 3.283 -4.443 10.020 1.00 84.25 88 GLY A O 1
ATOM 605 N N . PHE A 1 89 ? 2.563 -5.819 8.402 1.00 91.75 89 PHE A N 1
ATOM 606 C CA . PHE A 1 89 ? 1.145 -5.608 8.675 1.00 91.75 89 PHE A CA 1
ATOM 607 C C . PHE A 1 89 ? 0.650 -6.597 9.738 1.00 91.75 89 PHE A C 1
ATOM 609 O O . PHE A 1 89 ? 0.596 -7.797 9.498 1.00 91.75 89 PHE A O 1
ATOM 616 N N . ASP A 1 90 ? 0.253 -6.076 10.901 1.00 88.88 90 ASP A N 1
ATOM 617 C CA . ASP A 1 90 ? -0.409 -6.846 11.961 1.00 88.88 90 ASP A CA 1
ATOM 618 C C . ASP A 1 90 ? -1.929 -6.632 11.883 1.00 88.88 90 ASP A C 1
ATOM 620 O O . ASP A 1 90 ? -2.433 -5.558 12.235 1.00 88.88 90 ASP A O 1
ATOM 624 N N . GLU A 1 91 ? -2.680 -7.648 11.446 1.00 86.00 91 GLU A N 1
ATOM 625 C CA . GLU A 1 91 ? -4.138 -7.550 11.315 1.00 86.00 91 GLU A CA 1
ATOM 626 C C . GLU A 1 91 ? -4.843 -7.247 12.644 1.00 86.00 91 GLU A C 1
ATOM 628 O O . GLU A 1 91 ? -5.892 -6.604 12.647 1.00 86.00 91 GLU A O 1
ATOM 633 N N . SER A 1 92 ? -4.283 -7.671 13.783 1.00 88.00 92 SER A N 1
ATOM 634 C CA . SER A 1 92 ? -4.893 -7.449 15.104 1.00 88.00 92 SER A CA 1
ATOM 635 C C . SER A 1 92 ? -4.849 -5.986 15.545 1.00 88.00 92 SER A C 1
ATOM 637 O O . SER A 1 92 ? -5.576 -5.584 16.457 1.00 88.00 92 SER A O 1
ATOM 639 N N . LYS A 1 93 ? -3.996 -5.189 14.897 1.00 88.44 93 LYS A N 1
ATOM 640 C CA . LYS A 1 93 ? -3.797 -3.767 15.176 1.00 88.44 93 LYS A CA 1
ATOM 641 C C . LYS A 1 93 ? -4.569 -2.857 14.237 1.00 88.44 93 LYS A C 1
ATOM 643 O O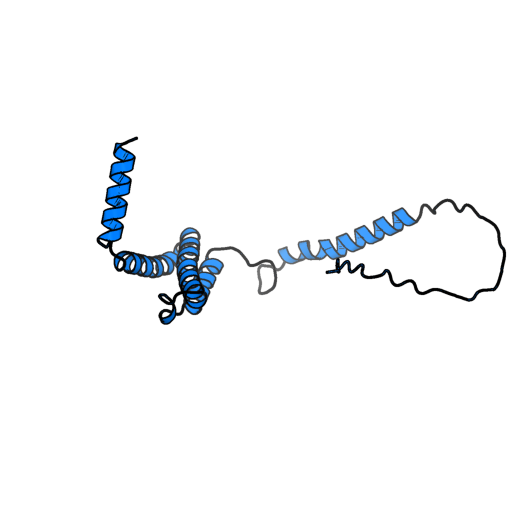 . LYS A 1 93 ? -4.661 -1.672 14.523 1.00 88.44 93 LYS A O 1
ATOM 648 N N . TYR A 1 94 ? -5.155 -3.393 13.169 1.00 82.06 94 TYR A N 1
ATOM 649 C CA . TYR A 1 94 ? -5.789 -2.603 12.116 1.00 82.06 94 TYR A CA 1
ATOM 650 C C . TYR A 1 94 ? -6.872 -1.628 12.626 1.00 82.06 94 TYR A C 1
ATOM 652 O O . TYR A 1 94 ? -6.920 -0.487 12.178 1.00 82.06 94 TYR A O 1
ATOM 660 N N . ASP A 1 95 ? -7.692 -2.045 13.596 1.00 84.12 95 ASP A N 1
ATOM 661 C CA . ASP A 1 95 ? -8.772 -1.224 14.175 1.00 84.12 95 ASP A CA 1
ATOM 662 C C . ASP A 1 95 ? -8.377 -0.523 15.494 1.00 84.12 95 ASP A C 1
ATOM 664 O O . ASP A 1 95 ? -9.225 0.049 16.183 1.00 84.12 95 ASP A O 1
ATOM 668 N N . VAL A 1 96 ? -7.104 -0.593 15.901 1.00 89.38 96 VAL A N 1
ATOM 669 C CA . VAL A 1 96 ? -6.630 0.032 17.145 1.00 89.38 96 VAL A CA 1
ATOM 670 C C . VAL A 1 96 ? -6.416 1.525 16.919 1.00 89.38 96 VAL A C 1
ATOM 672 O O . VAL A 1 96 ? -5.634 1.927 16.067 1.00 89.38 96 VAL A O 1
ATOM 675 N N . GLU A 1 97 ? -7.055 2.374 17.721 1.00 89.50 97 GLU A N 1
ATOM 676 C CA . GLU A 1 97 ? -6.795 3.813 17.653 1.00 89.50 97 GLU A CA 1
ATOM 677 C C . GLU A 1 97 ? -5.365 4.156 18.110 1.00 89.50 97 GLU A C 1
ATOM 679 O O . GLU A 1 97 ? -4.876 3.671 19.135 1.00 89.50 97 GLU A O 1
ATOM 684 N N . GLY A 1 98 ? -4.713 5.058 17.374 1.00 92.00 98 GLY A N 1
ATOM 685 C CA . GLY A 1 98 ? -3.391 5.585 17.699 1.00 92.00 98 GLY A CA 1
ATOM 686 C C . GLY A 1 98 ? -2.250 4.946 16.898 1.00 92.00 98 GLY A C 1
ATOM 687 O O . GLY A 1 98 ? -2.487 4.258 15.905 1.00 92.00 98 GLY A O 1
ATOM 688 N N . PRO A 1 99 ? -0.988 5.164 17.319 1.00 95.62 99 PRO A N 1
ATOM 689 C CA . PRO A 1 99 ? 0.179 4.884 16.484 1.00 95.62 99 PRO A CA 1
ATOM 690 C C . PRO A 1 99 ? 0.288 3.441 15.984 1.00 95.62 99 PRO A C 1
ATOM 692 O O . PRO A 1 99 ? 0.768 3.221 14.880 1.00 95.62 99 PRO A O 1
ATOM 695 N N . GLU A 1 100 ? -0.140 2.454 16.774 1.00 92.88 100 GLU A N 1
ATOM 696 C CA . GLU A 1 100 ? -0.067 1.043 16.376 1.00 92.88 100 GLU A CA 1
ATOM 697 C C . GLU A 1 100 ? -1.014 0.716 15.214 1.00 92.88 100 GLU A C 1
ATOM 699 O O . GLU A 1 100 ? -0.601 0.035 14.274 1.00 92.88 100 GLU A O 1
ATOM 704 N N . GLY A 1 101 ? -2.250 1.227 15.242 1.00 89.19 101 GLY A N 1
ATOM 705 C CA . GLY A 1 101 ? -3.181 1.036 14.131 1.00 89.19 101 GLY A CA 1
ATOM 706 C C . GLY A 1 101 ? -2.832 1.882 12.919 1.00 89.19 101 GLY A C 1
ATOM 707 O O . GLY A 1 101 ? -2.913 1.381 11.800 1.00 89.19 101 GLY A O 1
ATOM 708 N N . ASP A 1 102 ? -2.318 3.100 13.119 1.00 90.62 102 ASP A N 1
ATOM 709 C CA . ASP A 1 102 ? -1.775 3.904 12.020 1.00 90.62 102 ASP A CA 1
ATOM 710 C C . ASP A 1 102 ? -0.642 3.155 11.305 1.00 90.62 102 ASP A C 1
ATOM 712 O O . ASP A 1 102 ? -0.604 3.104 10.075 1.00 90.62 102 ASP A O 1
ATOM 716 N N . ILE A 1 103 ? 0.279 2.542 12.055 1.00 94.75 103 ILE A N 1
ATOM 717 C CA . ILE A 1 103 ? 1.361 1.721 11.501 1.00 94.75 103 ILE A CA 1
ATOM 718 C C . ILE A 1 103 ? 0.770 0.556 10.698 1.00 94.75 103 ILE A C 1
ATOM 720 O O . ILE A 1 103 ? 1.081 0.429 9.512 1.00 94.75 103 ILE A O 1
ATOM 724 N N . ALA A 1 104 ? -0.123 -0.243 11.290 1.00 91.56 104 ALA A N 1
ATOM 725 C CA . ALA A 1 104 ? -0.731 -1.393 10.620 1.00 91.56 104 ALA A CA 1
ATOM 726 C C . ALA A 1 104 ? -1.466 -0.998 9.324 1.00 91.56 104 ALA A C 1
ATOM 728 O O . ALA A 1 104 ? -1.238 -1.593 8.265 1.00 91.56 104 ALA A O 1
ATOM 729 N N . LEU A 1 105 ? -2.282 0.057 9.370 1.00 92.56 105 LEU A N 1
ATOM 730 C CA . LEU A 1 105 ? -3.017 0.572 8.217 1.00 92.56 105 LEU A CA 1
ATOM 731 C C . LEU A 1 105 ? -2.077 1.060 7.107 1.00 92.56 105 LEU A C 1
ATOM 733 O O . LEU A 1 105 ? -2.301 0.760 5.931 1.00 92.56 105 LEU A O 1
ATOM 737 N N . ASN A 1 106 ? -1.002 1.773 7.455 1.00 95.88 106 ASN A N 1
ATOM 738 C CA . ASN A 1 106 ? -0.029 2.256 6.474 1.00 95.88 106 ASN A CA 1
ATOM 739 C C . ASN A 1 106 ? 0.783 1.116 5.847 1.00 95.88 106 ASN A C 1
ATOM 741 O O . ASN A 1 106 ? 1.028 1.149 4.640 1.00 95.88 106 ASN A O 1
ATOM 745 N N . HIS A 1 107 ? 1.160 0.094 6.619 1.00 95.94 107 HIS A N 1
ATOM 746 C CA . HIS A 1 107 ? 1.821 -1.106 6.097 1.00 95.94 107 HIS A CA 1
ATOM 747 C C . HIS A 1 107 ? 0.940 -1.827 5.070 1.00 95.94 107 HIS A C 1
ATOM 749 O O . HIS A 1 107 ? 1.377 -2.115 3.950 1.00 95.94 107 HIS A O 1
ATOM 755 N N . TRP A 1 108 ? -0.339 -2.023 5.388 1.00 95.50 108 TRP A N 1
ATOM 756 C CA . TRP A 1 108 ? -1.281 -2.646 4.464 1.00 95.50 108 TRP A CA 1
ATOM 757 C C . TRP A 1 108 ? -1.574 -1.788 3.222 1.00 95.50 108 TRP A C 1
ATOM 759 O O . TRP A 1 108 ? -1.642 -2.305 2.102 1.00 95.50 108 TRP A O 1
ATOM 769 N N . GLY A 1 109 ? -1.687 -0.466 3.381 1.00 95.19 109 GLY A N 1
ATOM 770 C CA . GLY A 1 109 ? -1.821 0.473 2.265 1.00 95.19 109 GLY A CA 1
ATOM 771 C C . GLY A 1 109 ? -0.598 0.469 1.339 1.00 95.19 109 GLY A C 1
ATOM 772 O O . GLY A 1 109 ? -0.744 0.383 0.114 1.00 95.19 109 GLY A O 1
ATOM 773 N N . ALA A 1 110 ? 0.609 0.481 1.911 1.00 97.00 110 ALA A N 1
ATOM 774 C CA . ALA A 1 110 ? 1.869 0.423 1.173 1.00 97.00 110 ALA A CA 1
ATOM 775 C C . ALA A 1 110 ? 1.986 -0.864 0.347 1.00 97.00 110 ALA A C 1
ATOM 777 O O . ALA A 1 110 ? 2.348 -0.802 -0.829 1.00 97.00 110 ALA A O 1
ATOM 778 N N . ALA A 1 111 ? 1.601 -2.013 0.910 1.00 96.56 111 ALA A N 1
ATOM 779 C CA . ALA A 1 111 ? 1.547 -3.276 0.180 1.00 96.56 111 ALA A CA 1
ATOM 780 C C . ALA A 1 111 ? 0.666 -3.201 -1.081 1.00 96.56 111 ALA A C 1
ATOM 782 O O . ALA A 1 111 ? 1.051 -3.684 -2.153 1.00 96.56 111 ALA A O 1
ATOM 783 N N . GLY A 1 112 ? -0.502 -2.559 -0.981 1.00 96.12 112 GLY A N 1
ATOM 784 C CA . GLY A 1 112 ? -1.390 -2.331 -2.125 1.00 96.12 112 GLY A CA 1
ATOM 785 C C . GLY A 1 112 ? -0.742 -1.465 -3.202 1.00 96.12 112 GLY A C 1
ATOM 786 O O . GLY A 1 112 ? -0.670 -1.867 -4.365 1.00 96.12 112 GLY A O 1
ATOM 787 N N . ALA A 1 113 ? -0.208 -0.307 -2.815 1.00 97.94 113 ALA A N 1
ATOM 788 C CA . ALA A 1 113 ? 0.398 0.636 -3.753 1.00 97.94 113 ALA A CA 1
ATOM 789 C C . ALA A 1 113 ? 1.637 0.056 -4.461 1.00 97.94 113 ALA A C 1
ATOM 791 O O . ALA A 1 113 ? 1.754 0.140 -5.686 1.00 97.94 113 ALA A O 1
ATOM 792 N N . LEU A 1 114 ? 2.541 -0.574 -3.708 1.00 97.81 114 LEU A N 1
ATOM 793 C CA . LEU A 1 114 ? 3.792 -1.127 -4.230 1.00 97.81 114 LEU A CA 1
ATOM 794 C C . LEU A 1 114 ? 3.548 -2.344 -5.129 1.00 97.81 114 LEU A C 1
ATOM 796 O O . LEU A 1 114 ? 4.156 -2.466 -6.191 1.00 97.81 114 LEU A O 1
ATOM 800 N N . SER A 1 115 ? 2.607 -3.222 -4.770 1.00 96.69 115 SER A N 1
ATOM 801 C CA . SER A 1 115 ? 2.260 -4.352 -5.638 1.00 96.69 115 SER A CA 1
ATOM 802 C C . SER A 1 115 ? 1.611 -3.896 -6.948 1.00 96.69 115 SER A C 1
ATOM 804 O O . SER A 1 115 ? 1.913 -4.455 -8.005 1.00 96.69 115 SER A O 1
ATOM 806 N N . ALA A 1 116 ? 0.776 -2.852 -6.914 1.00 98.19 116 ALA A N 1
ATOM 807 C CA . ALA A 1 116 ? 0.210 -2.244 -8.115 1.00 98.19 116 ALA A CA 1
ATOM 808 C C . ALA A 1 116 ? 1.292 -1.613 -9.008 1.00 98.19 116 ALA A C 1
ATOM 810 O O . ALA A 1 116 ? 1.282 -1.844 -10.220 1.00 98.19 116 ALA A O 1
ATOM 811 N N . ALA A 1 117 ? 2.255 -0.890 -8.424 1.00 97.94 117 ALA A N 1
ATOM 812 C CA . ALA A 1 117 ? 3.404 -0.341 -9.148 1.00 97.94 117 ALA A CA 1
ATOM 813 C C . ALA A 1 117 ? 4.241 -1.451 -9.809 1.00 97.94 117 ALA A C 1
ATOM 815 O O . ALA A 1 117 ? 4.531 -1.385 -11.008 1.00 97.94 117 ALA A O 1
ATOM 816 N N . ALA A 1 118 ? 4.523 -2.530 -9.071 1.00 95.81 118 ALA A N 1
ATOM 817 C CA . ALA A 1 118 ? 5.213 -3.702 -9.597 1.00 95.81 118 ALA A CA 1
ATOM 818 C C . ALA A 1 118 ? 4.482 -4.314 -10.800 1.00 95.81 118 ALA A C 1
ATOM 820 O O . ALA A 1 118 ? 5.098 -4.597 -11.825 1.00 95.81 118 ALA A O 1
ATOM 821 N N . ALA A 1 119 ? 3.162 -4.496 -10.705 1.00 97.56 119 ALA A N 1
ATOM 822 C CA . ALA A 1 119 ? 2.359 -5.061 -11.787 1.00 97.56 119 ALA A CA 1
ATOM 823 C C . ALA A 1 119 ? 2.249 -4.138 -13.011 1.00 97.56 119 ALA A C 1
ATOM 825 O O . ALA A 1 119 ? 2.132 -4.633 -14.134 1.00 97.56 119 ALA A O 1
ATOM 826 N N . ALA A 1 120 ? 2.280 -2.818 -12.808 1.00 97.56 120 ALA A N 1
ATOM 827 C CA . ALA A 1 120 ? 2.293 -1.844 -13.894 1.00 97.56 120 ALA A CA 1
ATOM 828 C C . ALA A 1 120 ? 3.611 -1.888 -14.683 1.00 97.56 120 ALA A C 1
ATOM 830 O O . ALA A 1 120 ? 3.598 -1.729 -15.903 1.00 97.56 120 ALA A O 1
ATOM 831 N N . GLY A 1 121 ? 4.734 -2.126 -14.000 1.00 95.06 121 GLY A N 1
ATOM 832 C CA . GLY A 1 121 ? 6.041 -2.224 -14.642 1.00 95.06 121 GLY A CA 1
ATOM 833 C C . GLY A 1 121 ? 6.412 -3.624 -15.151 1.00 95.06 121 GLY A C 1
ATOM 834 O O . GLY A 1 121 ? 7.214 -3.727 -16.077 1.00 95.06 121 GLY A O 1
ATOM 835 N N . ASP A 1 122 ? 5.837 -4.699 -14.599 1.00 94.81 122 ASP A N 1
ATOM 836 C CA . ASP A 1 122 ? 6.012 -6.072 -15.095 1.00 94.81 122 ASP A CA 1
ATOM 837 C C . ASP A 1 122 ? 4.777 -6.952 -14.801 1.00 94.81 122 ASP A C 1
ATOM 839 O O . ASP A 1 122 ? 4.396 -7.207 -13.653 1.00 94.81 122 ASP A O 1
ATOM 843 N N . ALA A 1 123 ? 4.176 -7.490 -15.869 1.00 96.00 123 ALA A N 1
ATOM 844 C CA . ALA A 1 123 ? 2.955 -8.291 -15.820 1.00 96.00 123 ALA A CA 1
ATOM 845 C C . ALA A 1 123 ? 3.070 -9.561 -14.958 1.00 96.00 123 ALA A C 1
ATOM 847 O O . ALA A 1 123 ? 2.045 -10.064 -14.483 1.00 96.00 123 ALA A O 1
ATOM 848 N N . ARG A 1 124 ? 4.283 -10.070 -14.702 1.00 95.31 124 ARG A N 1
ATOM 849 C CA . ARG A 1 124 ? 4.495 -11.222 -13.807 1.00 95.31 124 ARG A CA 1
ATOM 850 C C . ARG A 1 124 ? 3.976 -10.976 -12.384 1.00 95.31 124 ARG A C 1
ATOM 852 O O . ARG A 1 124 ? 3.616 -11.931 -11.702 1.00 95.31 124 ARG A O 1
ATOM 859 N N . TYR A 1 125 ? 3.923 -9.718 -11.934 1.00 94.88 125 TYR A N 1
ATOM 860 C CA . TYR A 1 125 ? 3.485 -9.347 -10.582 1.00 94.88 125 TYR A CA 1
ATOM 861 C C . TYR A 1 125 ? 1.980 -9.071 -10.485 1.00 94.88 125 TYR A C 1
ATOM 863 O O . TYR A 1 125 ? 1.464 -8.807 -9.400 1.00 94.88 125 TYR A O 1
ATOM 871 N N . LYS A 1 126 ? 1.232 -9.202 -11.589 1.00 93.00 126 LYS A N 1
ATOM 872 C CA . LYS A 1 126 ? -0.219 -8.969 -11.625 1.00 93.00 126 LYS A CA 1
ATOM 873 C C . LYS A 1 126 ? -0.987 -9.809 -10.601 1.00 93.00 126 LYS A C 1
ATOM 875 O O . LYS A 1 126 ? -1.933 -9.312 -9.999 1.00 93.00 126 LYS A O 1
ATOM 880 N N . ALA A 1 127 ? -0.576 -11.058 -10.378 1.00 94.69 127 ALA A N 1
ATOM 881 C CA . ALA A 1 127 ? -1.226 -11.937 -9.405 1.00 94.69 127 ALA A CA 1
ATOM 882 C C . ALA A 1 127 ? -1.099 -11.423 -7.957 1.00 94.69 127 ALA A C 1
ATOM 884 O O . ALA A 1 127 ? -2.062 -11.521 -7.193 1.00 94.69 127 ALA A O 1
ATOM 885 N N . LEU A 1 128 ? 0.053 -10.837 -7.601 1.00 87.56 128 LEU A N 1
ATOM 886 C CA . LEU A 1 128 ? 0.294 -10.220 -6.293 1.00 87.56 128 LEU A CA 1
ATOM 887 C C . LEU A 1 128 ? -0.624 -9.006 -6.105 1.00 87.56 128 LEU A C 1
ATOM 889 O O . LEU A 1 128 ? -1.430 -8.988 -5.175 1.00 87.56 128 LEU A O 1
ATOM 893 N N . ALA A 1 129 ? -0.583 -8.064 -7.053 1.00 93.81 129 ALA A N 1
ATOM 894 C CA . ALA A 1 129 ? -1.402 -6.850 -7.025 1.00 93.81 129 ALA A CA 1
ATOM 895 C C . ALA A 1 129 ? -2.901 -7.154 -6.943 1.00 93.81 129 ALA A C 1
ATOM 897 O O . ALA A 1 129 ? -3.620 -6.584 -6.129 1.00 93.81 129 ALA A O 1
ATOM 898 N N . GLN A 1 130 ? -3.385 -8.104 -7.748 1.00 94.88 130 GLN A N 1
ATOM 899 C CA . GLN A 1 130 ? -4.794 -8.493 -7.730 1.00 94.88 130 GLN A CA 1
ATOM 900 C C . GLN A 1 130 ? -5.214 -9.136 -6.411 1.00 94.88 130 GLN A C 1
ATOM 902 O O . GLN A 1 130 ? -6.363 -8.998 -6.004 1.00 94.88 130 GLN A O 1
ATOM 907 N N . THR A 1 131 ? -4.329 -9.889 -5.763 1.00 92.56 131 THR A N 1
ATOM 908 C CA . THR A 1 131 ? -4.673 -10.574 -4.515 1.00 92.56 131 THR A CA 1
ATOM 909 C C . THR A 1 131 ? -4.747 -9.592 -3.355 1.00 92.56 131 THR A C 1
ATOM 911 O O . THR A 1 131 ? -5.733 -9.622 -2.619 1.00 92.56 131 THR A O 1
ATOM 914 N N . ILE A 1 132 ? -3.777 -8.681 -3.253 1.00 89.44 132 ILE A N 1
ATOM 915 C CA . ILE A 1 132 ? -3.787 -7.605 -2.253 1.00 89.44 132 ILE A CA 1
ATOM 916 C C . ILE A 1 132 ? -4.967 -6.662 -2.505 1.00 89.44 132 ILE A C 1
ATOM 918 O O . ILE A 1 132 ? -5.761 -6.428 -1.596 1.00 89.44 132 ILE A O 1
ATOM 922 N N . GLY A 1 133 ? -5.156 -6.222 -3.753 1.00 91.75 133 GLY A N 1
ATOM 923 C CA . GLY A 1 133 ? -6.273 -5.361 -4.145 1.00 91.75 133 GLY A CA 1
ATOM 924 C C . GLY A 1 133 ? -7.635 -5.971 -3.813 1.00 91.75 133 GLY A C 1
ATOM 925 O O . GLY A 1 133 ? -8.448 -5.322 -3.172 1.00 91.75 133 GLY A O 1
ATOM 926 N N . ARG A 1 134 ? -7.872 -7.261 -4.109 1.00 90.81 134 ARG A N 1
ATOM 927 C CA . ARG A 1 134 ? -9.130 -7.929 -3.715 1.00 90.81 134 ARG A CA 1
ATOM 928 C C . ARG A 1 134 ? -9.351 -7.964 -2.201 1.00 90.81 134 ARG A C 1
ATOM 930 O O . ARG A 1 134 ? -10.504 -7.974 -1.777 1.00 90.81 134 ARG A O 1
ATOM 937 N N . SER A 1 135 ? -8.290 -8.064 -1.399 1.00 84.12 135 SER A N 1
ATOM 938 C CA . SER A 1 135 ? -8.402 -7.997 0.064 1.00 84.12 135 SER A CA 1
ATOM 939 C C . SER A 1 135 ? -8.868 -6.607 0.496 1.00 84.12 135 SER A C 1
ATOM 941 O O . SER A 1 135 ? -9.866 -6.484 1.205 1.00 84.12 135 SER A O 1
ATOM 943 N N . GLN A 1 136 ? -8.216 -5.569 -0.031 1.00 90.00 136 GLN A N 1
ATOM 944 C CA . GLN A 1 136 ? -8.558 -4.167 0.214 1.00 90.00 136 GLN A CA 1
ATOM 945 C C . GLN A 1 136 ? -9.974 -3.826 -0.248 1.00 90.00 136 GLN A C 1
ATOM 947 O O . GLN A 1 136 ? -10.731 -3.231 0.511 1.00 90.00 136 GLN A O 1
ATOM 952 N N . ASP A 1 137 ? -10.378 -4.281 -1.433 1.00 89.06 137 ASP A N 1
ATOM 953 C CA . ASP A 1 137 ? -11.727 -4.078 -1.959 1.00 89.06 137 ASP A CA 1
ATOM 954 C C . ASP A 1 137 ? -12.786 -4.737 -1.069 1.00 89.06 137 ASP A C 1
ATOM 956 O O . ASP A 1 137 ? -13.812 -4.132 -0.769 1.00 89.06 137 ASP A O 1
ATOM 960 N N . ARG A 1 138 ? -12.557 -5.982 -0.632 1.00 83.31 138 ARG A N 1
ATOM 961 C CA . ARG A 1 138 ? -13.489 -6.696 0.257 1.00 83.31 138 ARG A CA 1
ATOM 962 C C . ARG A 1 138 ? -13.596 -6.026 1.613 1.00 83.31 138 ARG A C 1
ATOM 964 O O . ARG A 1 138 ? -14.691 -5.936 2.154 1.00 83.31 138 ARG A O 1
ATOM 971 N N . HIS A 1 139 ? -12.476 -5.561 2.141 1.00 81.62 139 HIS A N 1
ATOM 972 C CA . HIS A 1 139 ? -12.445 -4.815 3.381 1.00 81.62 139 HIS A CA 1
ATOM 973 C C . HIS A 1 139 ? -13.192 -3.484 3.226 1.00 81.62 139 HIS A C 1
ATOM 975 O O . HIS A 1 139 ? -14.130 -3.231 3.968 1.00 81.62 139 HIS A O 1
ATOM 981 N N . ALA A 1 140 ? -12.904 -2.688 2.193 1.00 81.25 140 ALA A N 1
ATOM 982 C CA . ALA A 1 140 ? -13.637 -1.456 1.893 1.00 81.25 140 ALA A CA 1
ATOM 983 C C . ALA A 1 140 ? -15.148 -1.690 1.699 1.00 81.25 140 ALA A C 1
ATOM 985 O O . ALA A 1 140 ? -15.955 -0.852 2.082 1.00 81.25 140 ALA A O 1
ATOM 986 N N . GLN A 1 141 ? -15.548 -2.842 1.152 1.00 79.81 141 GLN A N 1
ATOM 987 C CA . GLN A 1 141 ? -16.956 -3.245 1.049 1.00 79.81 141 GLN A CA 1
ATOM 988 C C . GLN A 1 141 ? -17.561 -3.695 2.388 1.00 79.81 141 GLN A C 1
ATOM 990 O O . GLN A 1 141 ? -18.762 -3.521 2.596 1.00 79.81 141 GLN A O 1
ATOM 995 N N . ALA A 1 142 ? -16.759 -4.275 3.288 1.00 69.94 142 ALA A N 1
ATOM 996 C CA . ALA A 1 142 ? -17.183 -4.649 4.636 1.00 69.94 142 ALA A CA 1
ATOM 997 C C . ALA A 1 142 ? -17.460 -3.410 5.504 1.00 69.94 142 ALA A C 1
ATOM 999 O O . ALA A 1 142 ? -18.411 -3.418 6.285 1.00 69.94 142 ALA A O 1
ATOM 1000 N N . PHE A 1 143 ? -16.730 -2.313 5.279 1.00 65.38 143 PHE A N 1
ATOM 1001 C CA . PHE A 1 143 ? -17.104 -0.966 5.728 1.00 65.38 143 PHE A CA 1
ATOM 1002 C C . PHE A 1 143 ? -18.163 -0.384 4.780 1.00 65.38 143 PHE A C 1
ATOM 1004 O O . PHE A 1 143 ? -17.961 0.590 4.061 1.00 65.38 143 PHE A O 1
ATOM 1011 N N . THR A 1 144 ? -19.318 -1.050 4.753 1.00 55.94 144 THR A N 1
ATOM 1012 C CA . THR A 1 144 ? -20.518 -0.635 4.018 1.00 55.94 144 THR A CA 1
ATOM 1013 C C . THR A 1 144 ? -20.887 0.816 4.339 1.00 55.94 144 THR A C 1
ATOM 1015 O O . THR A 1 144 ? -20.695 1.279 5.462 1.00 55.94 144 THR A O 1
ATOM 1018 N N . PHE A 1 145 ? -21.518 1.507 3.381 1.00 60.38 145 PHE A N 1
ATOM 1019 C CA . PHE A 1 145 ? -22.208 2.775 3.620 1.00 60.38 145 PHE A CA 1
ATOM 1020 C C . PHE A 1 145 ? -23.283 2.587 4.698 1.00 60.38 145 PHE A C 1
ATOM 1022 O O . PHE A 1 145 ? -24.423 2.193 4.412 1.00 60.38 145 PHE A O 1
ATOM 1029 N N . ASN A 1 146 ? -22.909 2.833 5.949 1.00 64.50 146 ASN A N 1
ATOM 1030 C CA . ASN A 1 146 ? -23.847 2.877 7.055 1.00 64.50 146 ASN A CA 1
ATOM 1031 C C . ASN A 1 146 ? -24.773 4.094 6.887 1.00 64.50 146 ASN A C 1
ATOM 1033 O O . ASN A 1 146 ? -24.597 4.924 5.988 1.00 64.50 146 ASN A O 1
ATOM 1037 N N . ASP A 1 147 ? -25.816 4.162 7.704 1.00 74.25 147 ASP A N 1
ATOM 1038 C CA . ASP A 1 147 ? -26.846 5.182 7.531 1.00 74.25 147 ASP A CA 1
ATOM 1039 C C . ASP A 1 147 ? -26.311 6.604 7.754 1.00 74.25 147 ASP A C 1
ATOM 1041 O O . ASP A 1 147 ? -26.791 7.530 7.102 1.00 74.25 147 ASP A O 1
ATOM 1045 N N . ASP A 1 148 ? -25.261 6.767 8.564 1.00 72.44 148 ASP A N 1
ATOM 1046 C CA . ASP A 1 148 ? -24.578 8.048 8.757 1.00 72.44 148 ASP A CA 1
ATOM 1047 C C . ASP A 1 148 ? -23.837 8.480 7.486 1.00 72.44 148 ASP A C 1
ATOM 1049 O O . ASP A 1 148 ? -24.094 9.567 6.969 1.00 72.44 148 ASP A O 1
ATOM 1053 N N . VAL A 1 149 ? -23.035 7.598 6.880 1.00 70.81 149 VAL A N 1
ATOM 1054 C CA . VAL A 1 149 ? -22.341 7.900 5.615 1.00 70.81 149 VAL A CA 1
ATOM 1055 C C . VAL A 1 149 ? -23.347 8.141 4.483 1.00 70.81 149 VAL A C 1
ATOM 1057 O O . VAL A 1 149 ? -23.174 9.040 3.659 1.00 70.81 149 VAL A O 1
ATOM 1060 N N . LYS A 1 150 ? -24.452 7.386 4.427 1.00 77.75 150 LYS A N 1
ATOM 1061 C CA . LYS A 1 150 ? -25.528 7.640 3.450 1.00 77.75 150 LYS A CA 1
ATOM 1062 C C . LYS A 1 150 ? -26.188 8.998 3.669 1.00 77.75 150 LYS A C 1
ATOM 1064 O O . LYS A 1 150 ? -26.500 9.676 2.689 1.00 77.75 150 LYS A O 1
ATOM 1069 N N . LYS A 1 151 ? -26.402 9.397 4.923 1.00 86.19 151 LYS A N 1
ATOM 1070 C CA . LYS A 1 151 ? -26.984 10.690 5.293 1.00 86.19 151 LYS A CA 1
ATOM 1071 C C . LYS A 1 151 ? -26.050 11.843 4.933 1.00 86.19 151 LYS A C 1
ATOM 1073 O O . LYS A 1 151 ? -26.511 12.824 4.357 1.00 86.19 151 LYS A O 1
ATOM 1078 N N . GLU A 1 152 ? -24.753 11.702 5.174 1.00 76.75 152 GLU A N 1
ATOM 1079 C CA . GLU A 1 152 ? -23.729 12.673 4.768 1.00 76.75 152 GLU A CA 1
ATOM 1080 C C . GLU A 1 152 ? -23.636 12.799 3.240 1.00 76.75 152 GLU A C 1
ATOM 1082 O O . GLU A 1 152 ? -23.610 13.905 2.699 1.00 76.75 152 GLU A O 1
ATOM 1087 N N . LEU A 1 153 ? -23.692 11.680 2.512 1.00 72.44 153 LEU A N 1
ATOM 1088 C CA . LEU A 1 153 ? -23.737 11.688 1.046 1.00 72.44 153 LEU A CA 1
ATOM 1089 C C . LEU A 1 153 ? -25.054 12.246 0.484 1.00 72.44 153 LEU A C 1
ATOM 1091 O O . LEU A 1 153 ? -25.074 12.759 -0.638 1.00 72.44 153 LEU A O 1
ATOM 1095 N N . ALA A 1 154 ? -26.165 12.122 1.210 1.00 87.69 154 ALA A N 1
ATOM 1096 C CA . ALA A 1 154 ? -27.427 12.766 0.853 1.00 87.69 154 ALA A CA 1
ATOM 1097 C C . ALA A 1 154 ? -27.351 14.285 1.080 1.00 87.69 154 ALA A C 1
ATOM 1099 O O . ALA A 1 154 ? -27.792 15.050 0.224 1.00 87.69 154 ALA A O 1
ATOM 1100 N N . GLU A 1 155 ? -26.731 14.723 2.177 1.00 83.94 155 GLU A N 1
ATOM 1101 C CA . GLU A 1 155 ? -26.480 16.138 2.461 1.00 83.94 155 GLU A CA 1
ATOM 1102 C C . GLU A 1 155 ? -25.618 16.791 1.383 1.00 83.94 155 GLU A C 1
ATOM 1104 O O . GLU A 1 155 ? -25.987 17.829 0.834 1.00 83.94 155 GLU A O 1
ATOM 1109 N N . ALA A 1 156 ? -24.506 16.147 1.025 1.00 62.50 156 ALA A N 1
ATOM 1110 C CA . ALA A 1 156 ? -23.608 16.628 -0.016 1.00 62.50 156 ALA A CA 1
ATOM 1111 C C . ALA A 1 156 ? -24.341 16.831 -1.354 1.00 62.50 156 ALA A C 1
ATOM 1113 O O . ALA A 1 156 ? -24.149 17.851 -2.012 1.00 62.50 156 ALA A O 1
ATOM 1114 N N . ARG A 1 157 ? -25.244 15.910 -1.731 1.00 88.56 157 ARG A N 1
ATOM 1115 C CA . ARG A 1 157 ? -26.077 16.063 -2.937 1.00 88.56 157 ARG A CA 1
ATOM 1116 C C . ARG A 1 157 ? -27.022 17.258 -2.847 1.00 88.56 157 ARG A C 1
ATOM 1118 O O . ARG A 1 157 ? -27.089 18.016 -3.808 1.00 88.56 157 ARG A O 1
ATOM 1125 N N . ARG A 1 158 ? -27.684 17.479 -1.703 1.00 89.12 158 ARG A N 1
ATOM 1126 C CA . ARG A 1 158 ? -28.546 18.663 -1.510 1.00 89.12 158 ARG A CA 1
ATOM 1127 C C . ARG A 1 158 ? -27.774 19.973 -1.653 1.00 89.12 158 ARG A C 1
ATOM 1129 O O . ARG A 1 158 ? -28.312 20.934 -2.187 1.00 89.12 158 ARG A O 1
ATOM 1136 N N . ILE A 1 159 ? -26.530 20.019 -1.177 1.00 77.12 159 ILE A N 1
ATOM 1137 C CA . ILE A 1 159 ? -25.663 21.194 -1.336 1.00 77.12 159 ILE A CA 1
ATOM 1138 C C . ILE A 1 159 ? -25.325 21.408 -2.816 1.00 77.12 159 ILE A C 1
ATOM 1140 O O . ILE A 1 159 ? -25.430 22.530 -3.299 1.00 77.12 159 ILE A O 1
ATOM 1144 N N . CYS A 1 160 ? -24.968 20.345 -3.544 1.00 50.75 160 CYS A N 1
ATOM 1145 C CA . CYS A 1 160 ? -24.674 20.429 -4.977 1.00 50.75 160 CYS A CA 1
ATOM 1146 C C . CYS A 1 160 ? -25.878 20.868 -5.824 1.00 50.75 160 CYS A C 1
ATOM 1148 O O . CYS A 1 160 ? -25.681 21.557 -6.814 1.00 50.75 160 CYS A O 1
ATOM 1150 N N . GLU A 1 161 ? -27.104 20.496 -5.450 1.00 78.94 161 GLU A N 1
ATOM 1151 C CA . GLU A 1 161 ? -28.337 20.956 -6.114 1.00 78.94 161 GLU A CA 1
ATOM 1152 C C . GLU A 1 161 ? -28.635 22.445 -5.872 1.00 78.94 161 GLU A C 1
ATOM 1154 O O . GLU A 1 161 ? -29.423 23.044 -6.601 1.00 78.94 161 GLU A O 1
ATOM 1159 N N . GLY A 1 162 ? -28.029 23.034 -4.836 1.00 72.75 162 GLY A N 1
ATOM 1160 C CA . GLY A 1 162 ? -28.136 24.454 -4.507 1.00 72.75 162 GLY A CA 1
ATOM 1161 C C . GLY A 1 162 ? -27.051 25.342 -5.126 1.00 72.75 162 GLY A C 1
ATOM 1162 O O . GLY A 1 162 ? -27.055 26.543 -4.848 1.00 72.75 162 GLY A O 1
ATOM 1163 N N . LEU A 1 163 ? -26.126 24.769 -5.908 1.00 70.56 163 LEU A N 1
ATOM 1164 C CA . LEU A 1 163 ? -25.154 25.492 -6.742 1.00 70.56 163 LEU A CA 1
ATOM 1165 C C . LEU A 1 163 ? -25.750 25.795 -8.122 1.00 70.56 163 LEU A C 1
ATOM 1167 O O . LEU A 1 163 ? -25.473 26.904 -8.630 1.00 70.56 163 LEU A O 1
#

pLDDT: mean 72.54, std 19.24, range [34.94, 98.19]

Sequence (163 aa):
MRIISRQHYIFSAMEPQQSPDTSIAPATTASPPAGHRRSLAVALVIGLVVGGGGVGAVWALSDGSSGTGPTASGPAADARAACDALDGFDESKYDVEGPEGDIALNHWGAAGALSAAAAAGDARYKALAQTIGRSQDRHAQAFTFNDDVKKELAEARRICEGL

Radius of gyration: 34.18 Å; chains: 1; bounding box: 91×56×64 Å

Secondary structure (DSSP, 8-state):
-------PPP--------------------PPPTTHHHHHHHHHHHHHHHHHHHHHSGGGTTTS----SS---SHHHHHHHHHHHHHT--GGGTT-SSHHHHHHHHHHHHHHHHHHHHHHH-GGGHHHHHHHHHHHHHHHHHS---HHHHHHHHHHHHHHHT-

Foldseek 3Di:
DDDDDDDDDDDDDDDDDDDDDDDDDDDDPDDDDPCVVVVVVVVVVVVCCVVVVVVPVCVVPVVDDDDDDPDPDALVSLQVLLVVLVVQADPVLCPPPDDSNVSNVVSLVSNLVSLVRSCVRPVVSVVSNVVSVVVVVVVVVVVPCDPVNVVVVVVVVVVVVVD